Protein AF-A0A820S1G3-F1 (afdb_monomer_lite)

pLDDT: mean 71.84, std 20.56, range [31.78, 95.56]

Structure (mmCIF, N/CA/C/O backbone):
data_AF-A0A820S1G3-F1
#
_entry.id   AF-A0A820S1G3-F1
#
loop_
_atom_site.group_PDB
_atom_site.id
_atom_site.type_symbol
_atom_site.label_atom_id
_atom_site.label_alt_id
_atom_site.label_comp_id
_atom_site.label_asym_id
_atom_site.label_entity_id
_atom_site.label_seq_id
_atom_site.pdbx_PDB_ins_code
_atom_site.Cartn_x
_atom_site.Cartn_y
_atom_site.Cartn_z
_atom_site.occupancy
_atom_site.B_iso_or_equiv
_atom_site.auth_seq_id
_atom_site.auth_comp_id
_atom_site.auth_asym_id
_atom_site.auth_atom_id
_atom_site.pdbx_PDB_model_num
ATOM 1 N N . THR A 1 1 ? -29.223 -20.884 14.290 1.00 47.72 1 THR A N 1
ATOM 2 C CA . THR A 1 1 ? -29.306 -21.115 12.834 1.00 47.72 1 THR A CA 1
ATOM 3 C C . THR A 1 1 ? -28.938 -19.831 12.129 1.00 47.72 1 THR A C 1
ATOM 5 O O . THR A 1 1 ? -29.586 -18.836 12.394 1.00 47.72 1 THR A O 1
ATOM 8 N N . CYS A 1 2 ? -27.839 -19.847 11.366 1.00 31.78 2 CYS A N 1
ATOM 9 C CA . CYS A 1 2 ? -27.498 -18.966 10.232 1.00 31.78 2 CYS A CA 1
ATOM 10 C C . CYS A 1 2 ? -26.018 -19.211 9.905 1.00 31.78 2 CYS A C 1
ATOM 12 O O . CYS A 1 2 ? -25.131 -18.456 10.289 1.00 31.78 2 CYS A O 1
ATOM 14 N N . TYR A 1 3 ? -25.769 -20.355 9.272 1.00 45.00 3 TYR A N 1
ATOM 15 C CA . TYR A 1 3 ? -24.493 -20.702 8.665 1.00 45.00 3 TYR A CA 1
ATOM 16 C C . TYR A 1 3 ? -24.568 -20.177 7.228 1.00 45.00 3 TYR A C 1
ATOM 18 O O . TYR A 1 3 ? -25.356 -20.696 6.441 1.00 45.00 3 TYR A O 1
ATOM 26 N N . LEU A 1 4 ? -23.827 -19.119 6.899 1.00 51.34 4 LEU A N 1
ATOM 27 C CA . LEU A 1 4 ? -23.566 -18.758 5.506 1.00 51.34 4 LEU A CA 1
ATOM 28 C C . LEU A 1 4 ? -22.099 -19.074 5.228 1.00 51.34 4 LEU A C 1
ATOM 30 O O . LEU A 1 4 ? -21.194 -18.363 5.662 1.00 51.34 4 LEU A O 1
ATOM 34 N N . GLN A 1 5 ? -21.893 -20.192 4.535 1.00 49.75 5 GLN A N 1
ATOM 35 C CA . GLN A 1 5 ? -20.630 -20.560 3.913 1.00 49.75 5 GLN A CA 1
ATOM 36 C C . GLN A 1 5 ? -20.199 -19.433 2.974 1.00 49.75 5 GLN A C 1
ATOM 38 O O . GLN A 1 5 ? -20.839 -19.189 1.955 1.00 49.75 5 GLN A O 1
ATOM 43 N N . HIS A 1 6 ? -19.091 -18.776 3.291 1.00 42.19 6 HIS A N 1
ATOM 44 C CA . HIS A 1 6 ? -18.273 -18.155 2.262 1.00 42.19 6 HIS A CA 1
ATOM 45 C C . HIS A 1 6 ? -17.196 -19.174 1.912 1.00 42.19 6 HIS A C 1
ATOM 47 O O . HIS A 1 6 ? -16.395 -19.552 2.768 1.00 42.19 6 HIS A O 1
ATOM 53 N N . SER A 1 7 ? -17.242 -19.667 0.674 1.00 40.94 7 SER A N 1
ATOM 54 C CA . SER A 1 7 ? -16.258 -20.592 0.125 1.00 40.94 7 SER A CA 1
ATOM 55 C C . SER A 1 7 ? -14.884 -19.929 0.162 1.00 40.94 7 SER A C 1
ATOM 57 O O . SER A 1 7 ? -14.574 -19.052 -0.648 1.00 40.94 7 SER A O 1
ATOM 59 N N . VAL A 1 8 ? -14.061 -20.333 1.122 1.00 43.19 8 VAL A N 1
ATOM 60 C CA . VAL A 1 8 ? -12.616 -20.199 0.998 1.00 43.19 8 VAL A CA 1
ATOM 61 C C . VAL A 1 8 ? -12.211 -21.091 -0.166 1.00 43.19 8 VAL A C 1
ATOM 63 O O . VAL A 1 8 ? -12.489 -22.285 -0.152 1.00 43.19 8 VAL A O 1
ATOM 66 N N . ALA A 1 9 ? -11.638 -20.502 -1.213 1.00 42.88 9 ALA A N 1
ATOM 67 C CA . ALA A 1 9 ? -10.974 -21.289 -2.235 1.00 42.88 9 ALA A CA 1
ATOM 68 C C . ALA A 1 9 ? -9.869 -22.090 -1.533 1.00 42.88 9 ALA A C 1
ATOM 70 O O . ALA A 1 9 ? -8.957 -21.507 -0.941 1.00 42.88 9 ALA A O 1
ATOM 71 N N . GLU A 1 10 ? -10.021 -23.411 -1.530 1.00 38.53 10 GLU A N 1
ATOM 72 C CA . GLU A 1 10 ? -9.008 -24.349 -1.070 1.00 38.53 10 GLU A CA 1
ATOM 73 C C . GLU A 1 10 ? -7.753 -24.147 -1.923 1.00 38.53 10 GLU A C 1
ATOM 75 O O . GLU A 1 10 ? -7.786 -24.169 -3.154 1.00 38.53 10 GLU A O 1
ATOM 80 N N . PHE A 1 11 ? -6.646 -23.856 -1.244 1.00 37.34 11 PHE A N 1
ATOM 81 C CA . PHE A 1 11 ? -5.327 -23.774 -1.846 1.00 37.34 11 PHE A CA 1
ATOM 82 C C . PHE A 1 11 ? -4.816 -25.204 -2.002 1.00 37.34 11 PHE A C 1
ATOM 84 O O . PHE A 1 11 ? -4.129 -25.712 -1.118 1.00 37.34 11 PHE A O 1
ATOM 91 N N . ASP A 1 12 ? -5.192 -25.869 -3.092 1.00 36.19 12 ASP A N 1
ATOM 92 C CA . ASP A 1 12 ? -4.607 -27.165 -3.404 1.00 36.19 12 ASP A CA 1
ATOM 93 C C . ASP A 1 12 ? -3.243 -26.997 -4.070 1.00 36.19 12 ASP A C 1
ATOM 95 O O . ASP A 1 12 ? -3.049 -26.281 -5.057 1.00 36.19 12 ASP A O 1
ATOM 99 N N . ALA A 1 13 ? -2.278 -27.689 -3.474 1.00 45.50 13 ALA A N 1
ATOM 100 C CA . ALA A 1 13 ? -0.923 -27.844 -3.951 1.00 45.50 13 ALA A CA 1
ATOM 101 C C . ALA A 1 13 ? -0.925 -28.651 -5.260 1.00 45.50 13 ALA A C 1
ATOM 103 O O . ALA A 1 13 ? -0.880 -29.878 -5.256 1.00 45.50 13 ALA A O 1
ATOM 104 N N . GLY A 1 14 ? -0.978 -27.963 -6.397 1.00 37.12 14 GLY A N 1
ATOM 105 C CA . GLY A 1 14 ? -0.900 -28.606 -7.705 1.00 37.12 14 GLY A CA 1
ATOM 106 C C . GLY A 1 14 ? -0.755 -27.584 -8.819 1.00 37.12 14 GLY A C 1
ATOM 107 O O . GLY A 1 14 ? -1.714 -26.918 -9.194 1.00 37.12 14 GLY A O 1
ATOM 108 N N . GLY A 1 15 ? 0.463 -27.440 -9.341 1.00 40.00 15 GLY A N 1
ATOM 109 C CA . GLY A 1 15 ? 0.771 -26.522 -10.430 1.00 40.00 15 GLY A CA 1
ATOM 110 C C . GLY A 1 15 ? -0.015 -26.811 -11.714 1.00 40.00 15 GLY A C 1
ATOM 111 O O . GLY A 1 15 ? -0.226 -27.961 -12.095 1.00 40.00 15 GLY A O 1
ATOM 112 N N . GLY A 1 16 ? -0.388 -25.736 -12.410 1.00 32.69 16 GLY A N 1
ATOM 113 C CA . GLY A 1 16 ? -0.876 -25.781 -13.786 1.00 32.69 16 GLY A CA 1
ATOM 114 C C . GLY A 1 16 ? -1.868 -24.666 -14.097 1.00 32.69 16 GLY A C 1
ATOM 115 O O . GLY A 1 16 ? -3.069 -24.834 -13.912 1.00 32.69 16 GLY A O 1
ATOM 116 N N . TYR A 1 17 ? -1.391 -23.538 -14.631 1.00 42.34 17 TYR A N 1
ATOM 117 C CA . TYR A 1 17 ? -2.274 -22.570 -15.281 1.00 42.34 17 TYR A CA 1
ATOM 118 C C . TYR A 1 17 ? -2.744 -23.180 -16.609 1.00 42.34 17 TYR A C 1
ATOM 120 O O . TYR A 1 17 ? -1.999 -23.258 -17.584 1.00 42.34 17 TYR A O 1
ATOM 128 N N . LYS A 1 18 ? -3.979 -23.688 -16.645 1.00 47.72 18 LYS A N 1
ATOM 129 C CA . LYS A 1 18 ? -4.575 -24.157 -17.897 1.00 47.72 18 LYS A CA 1
ATOM 130 C C . LYS A 1 18 ? -5.035 -22.959 -18.721 1.00 47.72 18 LYS A C 1
ATOM 132 O O . LYS A 1 18 ? -5.769 -22.096 -18.250 1.00 47.72 18 LYS A O 1
ATOM 137 N N . SER A 1 19 ? -4.552 -22.921 -19.955 1.00 50.16 19 SER A N 1
ATOM 138 C CA . SER A 1 19 ? -4.955 -21.998 -21.003 1.00 50.16 19 SER A CA 1
ATOM 139 C C . SER A 1 19 ? -6.438 -22.157 -21.360 1.00 50.16 19 SER A C 1
ATOM 141 O O . SER A 1 19 ? -6.970 -23.262 -21.375 1.00 50.16 19 SER A O 1
ATOM 143 N N . GLY A 1 20 ? -7.069 -21.040 -21.731 1.00 46.72 20 GLY A N 1
ATOM 144 C CA . GLY A 1 20 ? -8.207 -21.025 -22.652 1.00 46.72 20 GLY A CA 1
ATOM 145 C C . GLY A 1 20 ? -9.581 -21.382 -22.082 1.00 46.72 20 GLY A C 1
ATOM 146 O O . GLY A 1 20 ? -10.029 -22.513 -22.202 1.00 46.72 20 GLY A O 1
ATOM 147 N N . ALA A 1 21 ? -10.312 -20.366 -21.621 1.00 44.66 21 ALA A N 1
ATOM 148 C CA . ALA A 1 21 ? -11.756 -20.241 -21.831 1.00 44.66 21 ALA A CA 1
ATOM 149 C C . ALA A 1 21 ? -12.160 -18.777 -21.585 1.00 44.66 21 ALA A C 1
ATOM 151 O O . ALA A 1 21 ? -11.830 -18.212 -20.547 1.00 44.66 21 ALA A O 1
ATOM 152 N N . CYS A 1 22 ? -12.799 -18.169 -22.590 1.00 42.44 22 CYS A N 1
ATOM 153 C CA . CYS A 1 22 ? -13.589 -16.932 -22.555 1.00 42.44 22 CYS A CA 1
ATOM 154 C C . CYS A 1 22 ? -13.591 -16.161 -21.219 1.00 42.44 22 CYS A C 1
ATOM 156 O O . CYS A 1 22 ? -14.453 -16.363 -20.365 1.00 42.44 22 CYS A O 1
ATOM 158 N N . PHE A 1 23 ? -12.667 -15.201 -21.081 1.00 49.06 23 PHE A N 1
ATOM 159 C CA . PHE A 1 23 ? -12.788 -14.159 -20.066 1.00 49.06 23 PHE A CA 1
ATOM 160 C C . PHE A 1 23 ? -14.131 -13.455 -20.284 1.00 49.06 23 PHE A C 1
ATOM 162 O O . PHE A 1 23 ? -14.320 -12.751 -21.278 1.00 49.06 23 PHE A O 1
ATOM 169 N N . ALA A 1 24 ? -15.078 -13.684 -19.371 1.00 55.03 24 ALA A N 1
ATOM 170 C CA . ALA A 1 24 ? -16.300 -12.898 -19.273 1.00 55.03 24 ALA A CA 1
ATOM 171 C C . ALA A 1 24 ? -15.934 -11.405 -19.344 1.00 55.03 24 ALA A C 1
ATOM 173 O O . ALA A 1 24 ? -14.861 -11.039 -18.850 1.00 55.03 24 ALA A O 1
ATOM 174 N N . PRO A 1 25 ? -16.776 -10.537 -19.944 1.00 52.12 25 PRO A N 1
ATOM 175 C CA . PRO A 1 25 ? -16.475 -9.117 -20.026 1.00 52.12 25 PRO A CA 1
ATOM 176 C C . PRO A 1 25 ? -16.209 -8.625 -18.610 1.00 52.12 25 PRO A C 1
ATOM 178 O O . PRO A 1 25 ? -17.116 -8.583 -17.775 1.00 52.12 25 PRO A O 1
ATOM 181 N N . GLN A 1 26 ? -14.943 -8.310 -18.331 1.00 60.12 26 GLN A N 1
ATOM 182 C CA . GLN A 1 26 ? -14.560 -7.686 -17.083 1.00 60.12 26 GLN A CA 1
ATOM 183 C C . GLN A 1 26 ? -15.387 -6.411 -17.030 1.00 60.12 26 GLN A C 1
ATOM 185 O O . GLN A 1 26 ? -15.185 -5.498 -17.836 1.00 60.12 26 GLN A O 1
ATOM 190 N N . LYS A 1 27 ? -16.402 -6.389 -16.157 1.00 50.38 27 LYS A N 1
ATOM 191 C CA . LYS A 1 27 ? -17.201 -5.192 -15.930 1.00 50.38 27 LYS A CA 1
ATOM 192 C C . LYS A 1 27 ? -16.185 -4.124 -15.562 1.00 50.38 27 LYS A C 1
ATOM 194 O O . LYS A 1 27 ? -15.598 -4.189 -14.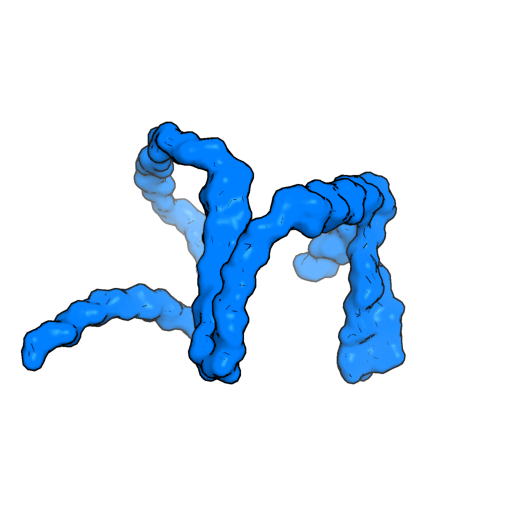486 1.00 50.38 27 LYS A O 1
ATOM 199 N N . ARG A 1 2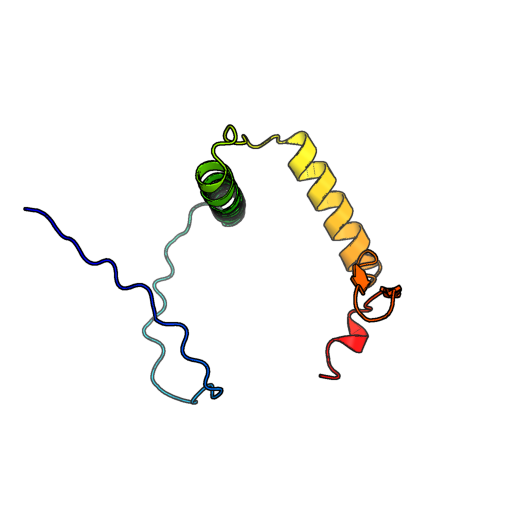8 ? -15.952 -3.167 -16.466 1.00 54.62 28 ARG A N 1
ATOM 200 C CA . ARG A 1 28 ? -15.260 -1.923 -16.144 1.00 54.62 28 ARG A CA 1
ATOM 201 C C . ARG A 1 28 ? -16.168 -1.200 -15.166 1.00 54.62 28 ARG A C 1
ATOM 203 O O . ARG A 1 28 ? -16.997 -0.378 -15.549 1.00 54.62 28 ARG A O 1
ATOM 210 N N . VAL A 1 29 ? -16.078 -1.585 -13.899 1.00 56.09 29 VAL A N 1
ATOM 211 C CA . VAL A 1 29 ? -16.631 -0.791 -12.822 1.00 56.09 29 VAL A CA 1
ATOM 212 C C . VAL A 1 29 ? -15.913 0.545 -12.962 1.00 56.09 29 VAL A C 1
ATOM 214 O O . VAL A 1 29 ? -14.684 0.585 -13.041 1.00 56.09 29 VAL A O 1
ATOM 217 N N . ARG A 1 30 ? -16.681 1.628 -13.113 1.00 60.16 30 ARG A N 1
ATOM 218 C CA . ARG A 1 30 ? -16.148 2.987 -13.021 1.00 60.16 30 ARG A CA 1
ATOM 219 C C . ARG A 1 30 ? -15.709 3.158 -11.572 1.00 60.16 30 ARG A C 1
ATOM 221 O O . ARG A 1 30 ? -16.495 3.561 -10.722 1.00 60.16 30 ARG A O 1
ATOM 228 N N . LEU A 1 31 ? -14.515 2.649 -11.296 1.00 55.81 31 LEU A N 1
ATOM 229 C CA . LEU A 1 31 ? -13.971 2.487 -9.967 1.00 55.81 31 LEU A CA 1
ATOM 230 C C . LEU A 1 31 ? -13.746 3.888 -9.405 1.00 55.81 31 LEU A C 1
ATOM 232 O O . LEU A 1 31 ? -13.285 4.784 -10.115 1.00 55.81 31 LEU A O 1
ATOM 236 N N . ALA A 1 32 ? -14.065 4.066 -8.127 1.00 64.81 32 ALA A N 1
ATOM 237 C CA . ALA A 1 32 ? -13.456 5.133 -7.354 1.00 64.81 32 ALA A CA 1
ATOM 238 C C . ALA A 1 32 ? -11.941 5.152 -7.625 1.00 64.81 32 ALA A C 1
ATOM 240 O O . ALA A 1 32 ? -11.367 4.111 -7.942 1.00 64.81 32 ALA A O 1
ATOM 241 N N . ASP A 1 33 ? -11.335 6.335 -7.522 1.00 82.12 33 ASP A N 1
ATOM 242 C CA . ASP A 1 33 ? -9.900 6.572 -7.701 1.00 82.12 33 ASP A CA 1
ATOM 243 C C . ASP A 1 33 ? -9.071 5.335 -7.282 1.00 82.12 33 ASP A C 1
ATOM 245 O O . ASP A 1 33 ? -9.124 4.953 -6.107 1.00 82.12 33 ASP A O 1
ATOM 249 N N . PRO A 1 34 ? -8.397 4.642 -8.223 1.00 85.19 34 PRO A N 1
ATOM 250 C CA . PRO A 1 34 ? -7.790 3.331 -7.976 1.00 85.19 34 PRO A CA 1
ATOM 251 C C . PRO A 1 34 ? -6.798 3.354 -6.806 1.00 85.19 34 PRO A C 1
ATOM 253 O O . PRO A 1 34 ? -6.660 2.363 -6.090 1.00 85.19 34 PRO A O 1
ATOM 256 N N . LEU A 1 35 ? -6.184 4.510 -6.541 1.00 84.00 35 LEU A N 1
ATOM 257 C CA . LEU A 1 35 ? -5.311 4.729 -5.389 1.00 84.00 35 LEU A CA 1
ATOM 258 C C . LEU A 1 35 ? -6.064 4.665 -4.051 1.00 84.00 35 LEU A C 1
ATOM 260 O O . LEU A 1 35 ? -5.548 4.146 -3.059 1.00 84.00 35 LEU A O 1
ATOM 264 N N . LYS A 1 36 ? -7.309 5.143 -4.000 1.00 87.06 36 LYS A N 1
ATOM 265 C CA . LYS A 1 36 ? -8.144 5.074 -2.787 1.00 87.06 36 LYS A CA 1
ATOM 266 C C . LYS A 1 36 ? -8.562 3.646 -2.464 1.00 87.06 36 LYS A C 1
ATOM 268 O O . LYS A 1 36 ? -8.715 3.299 -1.299 1.00 87.06 36 LYS A O 1
ATOM 273 N N . ILE A 1 37 ? -8.733 2.820 -3.490 1.00 89.62 37 ILE A N 1
ATOM 274 C CA . ILE A 1 37 ? -9.048 1.401 -3.309 1.00 89.62 37 ILE A CA 1
ATOM 275 C C . ILE A 1 37 ? -7.808 0.668 -2.817 1.00 89.62 37 ILE A C 1
ATOM 277 O O . ILE A 1 37 ? -7.871 0.000 -1.792 1.00 89.62 37 ILE A O 1
ATOM 281 N N . PHE A 1 38 ? -6.662 0.899 -3.460 1.00 89.69 38 PHE A N 1
ATOM 282 C CA . PHE A 1 38 ? -5.391 0.317 -3.040 1.00 89.69 38 PHE A CA 1
ATOM 283 C C . PHE A 1 38 ? -5.039 0.629 -1.577 1.00 89.69 38 PHE A C 1
ATOM 285 O O . PHE A 1 38 ? -4.682 -0.270 -0.813 1.00 89.69 38 PHE A O 1
ATOM 292 N N . THR A 1 39 ? -5.160 1.894 -1.165 1.00 91.19 39 THR A N 1
ATOM 293 C CA . THR A 1 39 ? -4.846 2.313 0.212 1.00 91.19 39 THR A CA 1
ATOM 294 C C . THR A 1 39 ? -5.782 1.677 1.237 1.00 91.19 39 THR A C 1
ATOM 296 O O . THR A 1 39 ? -5.323 1.240 2.294 1.00 91.19 39 THR A O 1
ATOM 299 N N . LYS A 1 40 ? -7.076 1.571 0.917 1.00 91.94 40 LYS A N 1
ATOM 300 C CA . LYS A 1 40 ? -8.064 0.921 1.781 1.00 91.94 40 LYS A CA 1
ATOM 301 C C . LYS A 1 40 ? -7.816 -0.582 1.906 1.00 91.94 40 LYS A C 1
ATOM 303 O O . LYS A 1 40 ? -7.710 -1.078 3.024 1.00 91.94 40 LYS A O 1
ATOM 308 N N . ASP A 1 41 ? -7.668 -1.284 0.786 1.00 93.69 41 ASP A N 1
ATOM 309 C CA . ASP A 1 41 ? -7.461 -2.736 0.774 1.00 93.69 41 ASP A CA 1
ATOM 310 C C . ASP A 1 41 ? -6.177 -3.114 1.528 1.00 93.69 41 ASP A C 1
ATOM 312 O O . ASP A 1 41 ? -6.150 -4.080 2.296 1.00 93.69 41 ASP A O 1
ATOM 316 N N . SER A 1 42 ? -5.128 -2.297 1.376 1.00 92.94 42 SER A N 1
ATOM 317 C CA . SER A 1 42 ? -3.875 -2.456 2.112 1.00 92.94 42 SER A CA 1
ATOM 318 C C . SER A 1 42 ? -4.081 -2.306 3.620 1.00 92.94 42 SER A C 1
ATOM 320 O O . SER A 1 42 ? -3.616 -3.152 4.385 1.00 92.94 42 SER A O 1
ATOM 322 N N . LEU A 1 43 ? -4.791 -1.268 4.073 1.00 93.88 43 LEU A N 1
ATOM 323 C CA . LEU A 1 43 ? -5.061 -1.052 5.497 1.00 93.88 43 LEU A CA 1
ATOM 324 C C . LEU A 1 43 ? -5.901 -2.189 6.095 1.00 93.88 43 LEU A C 1
ATOM 326 O O . LEU A 1 43 ? -5.565 -2.720 7.158 1.00 93.88 43 LEU A O 1
ATOM 330 N N . ASP A 1 44 ? -6.960 -2.588 5.393 1.00 94.00 44 ASP A N 1
ATOM 331 C CA . ASP A 1 44 ? -7.883 -3.628 5.839 1.00 94.00 44 ASP A CA 1
ATOM 332 C C . ASP A 1 44 ? -7.153 -4.969 6.003 1.00 94.00 44 ASP A C 1
ATOM 334 O O . ASP A 1 44 ? -7.321 -5.646 7.021 1.00 94.00 44 ASP A O 1
ATOM 338 N N . ALA A 1 45 ? -6.274 -5.333 5.064 1.00 95.56 45 ALA A N 1
ATOM 339 C CA . ALA A 1 45 ? -5.467 -6.549 5.158 1.00 95.56 45 ALA A CA 1
ATOM 340 C C . ALA A 1 45 ? -4.547 -6.556 6.397 1.00 95.56 45 ALA A C 1
ATOM 342 O O . ALA A 1 45 ? -4.443 -7.574 7.094 1.00 95.56 45 ALA A O 1
ATOM 343 N N . HIS A 1 46 ? -3.915 -5.422 6.717 1.00 94.94 46 HIS A N 1
ATOM 344 C CA . HIS A 1 46 ? -3.070 -5.295 7.909 1.00 9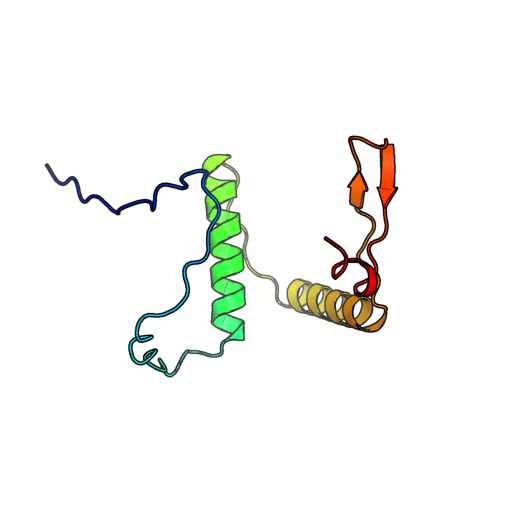4.94 46 HIS A CA 1
ATOM 345 C C . HIS A 1 46 ? -3.896 -5.384 9.193 1.00 94.94 46 HIS A C 1
ATOM 347 O O . HIS A 1 46 ? -3.553 -6.150 10.101 1.00 94.94 46 HIS A O 1
ATOM 353 N N . ASN A 1 47 ? -5.009 -4.653 9.267 1.00 95.50 47 ASN A N 1
ATOM 354 C CA . ASN A 1 47 ? -5.873 -4.640 10.444 1.00 95.50 47 ASN A CA 1
ATOM 355 C C . ASN A 1 47 ? -6.518 -6.008 10.694 1.00 95.50 47 ASN A C 1
ATOM 357 O O . ASN A 1 47 ? -6.573 -6.451 11.841 1.00 95.50 47 ASN A O 1
ATOM 361 N N . GLN A 1 48 ? -6.878 -6.754 9.646 1.00 95.00 48 GLN A N 1
ATOM 362 C CA . GLN A 1 48 ? -7.323 -8.144 9.785 1.00 95.00 48 GLN A CA 1
ATOM 363 C C . GLN A 1 48 ? -6.276 -9.027 10.475 1.00 95.00 48 GLN A C 1
ATOM 365 O O . GLN A 1 48 ? -6.630 -9.854 11.317 1.00 95.00 48 GLN A O 1
ATOM 370 N N . LYS A 1 49 ? -4.986 -8.868 10.150 1.00 94.44 49 LYS A N 1
ATOM 371 C CA . LYS A 1 49 ? -3.903 -9.611 10.816 1.00 94.44 49 LYS A CA 1
ATOM 372 C C . LYS A 1 49 ? -3.703 -9.130 12.252 1.00 94.44 49 LYS A C 1
ATOM 374 O O . LYS A 1 49 ? -3.645 -9.960 13.154 1.00 94.44 49 LYS A O 1
ATOM 379 N N . ARG A 1 50 ? -3.682 -7.819 12.496 1.00 94.88 50 ARG A N 1
ATOM 380 C CA . ARG A 1 50 ? -3.538 -7.248 13.850 1.00 94.88 50 ARG A CA 1
ATOM 381 C C . ARG A 1 50 ? -4.672 -7.664 14.783 1.00 94.88 50 ARG A C 1
ATOM 383 O O . ARG A 1 50 ? -4.407 -8.012 15.931 1.00 94.88 50 ARG A O 1
ATOM 390 N N . LYS A 1 51 ? -5.899 -7.757 14.263 1.00 94.50 51 LYS A N 1
ATOM 391 C CA . LYS A 1 51 ? -7.068 -8.271 14.987 1.00 94.50 51 LYS A CA 1
ATOM 392 C C . LYS A 1 51 ? -6.888 -9.723 15.428 1.00 94.50 51 LYS A C 1
ATOM 394 O O . LYS A 1 51 ? -7.261 -10.055 16.547 1.00 94.50 51 LYS A O 1
ATOM 399 N N . LYS A 1 52 ? -6.265 -10.576 14.601 1.00 94.19 52 LYS A N 1
ATOM 400 C CA . LYS A 1 52 ? -5.913 -11.956 15.000 1.00 94.19 52 LYS A CA 1
ATOM 401 C C . LYS A 1 52 ? -4.906 -11.994 16.149 1.00 94.19 52 LYS A C 1
ATOM 403 O O . LYS A 1 52 ? -4.930 -12.931 16.934 1.00 94.19 52 LYS A O 1
ATOM 408 N N . HIS A 1 53 ? -4.046 -10.983 16.247 1.00 95.44 53 HIS A N 1
ATOM 409 C CA . HIS A 1 53 ? -3.074 -10.832 17.328 1.00 95.44 53 HIS A CA 1
ATOM 410 C C . HIS A 1 53 ? -3.594 -9.982 18.503 1.00 95.44 53 HIS A C 1
ATOM 412 O O . HIS A 1 53 ? -2.821 -9.678 19.406 1.00 95.44 53 HIS A O 1
ATOM 418 N N . CYS A 1 54 ? -4.879 -9.597 18.506 1.00 92.06 54 CYS A N 1
ATOM 419 C CA . CYS A 1 54 ? -5.498 -8.744 19.530 1.00 92.06 54 CYS A CA 1
ATOM 420 C C . CYS A 1 54 ? -4.783 -7.393 19.741 1.00 92.06 54 CYS A C 1
ATOM 422 O O . CYS A 1 54 ? -4.807 -6.832 20.836 1.00 92.06 54 CYS A O 1
ATOM 424 N N . VAL A 1 55 ? -4.145 -6.865 18.694 1.00 95.44 55 VAL A N 1
ATOM 425 C CA . VAL A 1 55 ? -3.435 -5.578 18.714 1.00 95.44 55 VAL A CA 1
ATOM 426 C C . VAL A 1 55 ? -4.357 -4.474 18.171 1.00 95.44 55 VAL A C 1
ATOM 428 O O . VAL A 1 55 ? -5.130 -4.753 17.250 1.00 95.44 55 VAL A O 1
ATOM 431 N N . PRO A 1 56 ? -4.273 -3.223 18.675 1.00 94.00 56 PRO A N 1
ATOM 432 C CA . PRO A 1 56 ? -5.059 -2.101 18.162 1.00 94.00 56 PRO A CA 1
ATOM 433 C C . PRO A 1 56 ? -4.919 -1.896 16.652 1.00 94.00 56 PRO A C 1
ATOM 435 O O . PRO A 1 56 ? -3.841 -2.105 16.081 1.00 94.00 56 PRO A O 1
ATOM 438 N N . GLU A 1 57 ? -6.005 -1.458 16.020 1.00 92.50 57 GLU A N 1
ATOM 439 C CA . GLU A 1 57 ? -6.064 -1.157 14.589 1.00 92.50 57 GLU A CA 1
ATOM 440 C C . GLU A 1 57 ? -5.206 0.063 14.232 1.00 92.50 57 GLU A C 1
ATOM 442 O O . GLU A 1 57 ? -4.970 0.953 15.050 1.00 92.50 57 GLU A O 1
ATOM 447 N N . LEU A 1 58 ? -4.712 0.076 12.999 1.00 94.81 58 LEU A N 1
ATOM 448 C CA . LEU A 1 58 ? -3.961 1.184 12.426 1.00 94.81 58 LEU A CA 1
ATOM 449 C C . LEU A 1 58 ? -4.887 2.117 11.651 1.00 94.81 58 LEU A C 1
ATOM 451 O O . LEU A 1 58 ? -5.918 1.700 11.116 1.00 94.81 58 LEU A O 1
ATOM 455 N N . THR A 1 59 ? -4.452 3.367 11.535 1.00 94.12 59 THR A N 1
ATOM 456 C CA . THR A 1 59 ? -5.050 4.398 10.689 1.00 94.12 59 THR A CA 1
ATOM 457 C C . THR A 1 59 ? -4.049 4.843 9.626 1.00 94.12 59 THR A C 1
ATOM 459 O O . THR A 1 59 ? -2.839 4.675 9.781 1.00 94.12 59 THR A O 1
ATOM 462 N N . LEU A 1 60 ? -4.552 5.390 8.520 1.00 91.94 60 LEU A N 1
ATOM 463 C CA . LEU A 1 60 ? -3.698 5.949 7.474 1.00 91.94 60 LEU A CA 1
ATOM 464 C C . LEU A 1 60 ? -3.211 7.339 7.872 1.00 91.94 60 LEU A C 1
ATOM 466 O O . LEU A 1 60 ? -4.001 8.173 8.313 1.00 91.94 60 LEU A O 1
ATOM 470 N N . ASP A 1 61 ? -1.931 7.592 7.622 1.00 94.56 61 ASP A N 1
ATOM 471 C CA . ASP A 1 61 ? -1.321 8.909 7.736 1.00 94.56 61 ASP A CA 1
ATOM 472 C C . ASP A 1 61 ? -0.835 9.381 6.359 1.00 94.56 61 ASP A C 1
ATOM 474 O O . ASP A 1 61 ? -0.108 8.679 5.651 1.00 94.56 61 ASP A O 1
ATOM 478 N N . ALA A 1 62 ? -1.257 10.581 5.958 1.00 91.50 62 ALA A N 1
ATOM 479 C CA . ALA A 1 62 ? -0.962 11.108 4.628 1.00 91.50 62 ALA A CA 1
ATOM 480 C C . ALA A 1 62 ? 0.530 11.419 4.429 1.00 91.50 62 ALA A C 1
ATOM 482 O O . ALA A 1 62 ? 1.035 11.292 3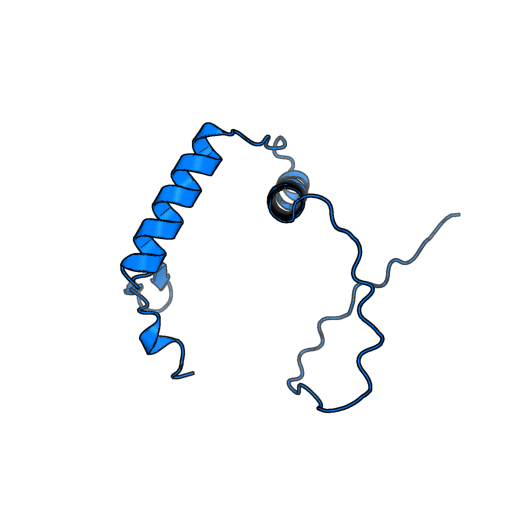.312 1.00 91.50 62 ALA A O 1
ATOM 483 N N . SER A 1 63 ? 1.241 11.804 5.493 1.00 94.25 63 SER A N 1
ATOM 484 C CA . SER A 1 63 ? 2.671 12.105 5.416 1.00 94.25 63 SER A CA 1
ATOM 485 C C . SER A 1 63 ? 3.496 10.829 5.242 1.00 94.25 63 SER A C 1
ATOM 487 O O . SER A 1 63 ? 4.365 10.778 4.370 1.00 94.25 63 SER A O 1
ATOM 489 N N . LEU A 1 64 ? 3.147 9.761 5.967 1.00 92.50 64 LEU A N 1
ATOM 490 C CA . LEU A 1 64 ? 3.777 8.448 5.827 1.00 92.50 64 LEU A CA 1
ATOM 491 C C . LEU A 1 64 ? 3.536 7.836 4.448 1.00 92.50 64 LEU A C 1
ATOM 493 O O . LEU A 1 64 ? 4.463 7.271 3.866 1.00 92.50 64 LEU A O 1
ATOM 497 N N . ASN A 1 65 ? 2.330 7.986 3.896 1.00 92.31 65 ASN A N 1
ATOM 498 C CA . ASN A 1 65 ? 2.034 7.515 2.542 1.00 92.31 65 ASN A CA 1
ATOM 499 C C . ASN A 1 65 ? 2.923 8.208 1.504 1.00 92.31 65 ASN A C 1
ATOM 501 O O . ASN A 1 65 ? 3.459 7.543 0.620 1.00 92.31 65 ASN A O 1
ATOM 505 N N . LYS A 1 66 ? 3.124 9.525 1.638 1.00 93.12 66 LYS A N 1
ATOM 506 C CA . LYS A 1 66 ? 4.001 10.282 0.739 1.00 93.12 66 LYS A CA 1
ATOM 507 C C . LYS A 1 66 ? 5.452 9.806 0.834 1.00 93.12 66 LYS A C 1
ATOM 509 O O . LYS A 1 66 ? 6.042 9.486 -0.187 1.00 93.12 66 LYS A O 1
ATOM 514 N N . ILE A 1 67 ? 5.992 9.687 2.048 1.00 95.00 67 ILE A N 1
ATOM 515 C CA . ILE A 1 67 ? 7.372 9.218 2.266 1.00 95.00 67 ILE A CA 1
ATOM 516 C C . ILE A 1 67 ? 7.561 7.806 1.700 1.00 95.00 67 ILE A C 1
ATOM 518 O O . ILE A 1 67 ? 8.569 7.517 1.061 1.00 95.00 67 ILE A O 1
ATOM 522 N N . SER A 1 68 ? 6.579 6.928 1.911 1.00 91.06 68 SER A N 1
ATOM 523 C CA . SER A 1 68 ? 6.625 5.555 1.406 1.00 91.06 68 SER A CA 1
ATOM 524 C C . SER A 1 68 ? 6.626 5.513 -0.121 1.00 91.06 68 SER A C 1
ATOM 526 O O . SER A 1 68 ? 7.372 4.727 -0.701 1.00 91.06 68 SER A O 1
ATOM 528 N N . GLN A 1 69 ? 5.826 6.365 -0.770 1.00 91.38 69 GLN A N 1
ATOM 529 C CA . GLN A 1 69 ? 5.797 6.467 -2.228 1.00 91.38 69 GLN A CA 1
ATOM 530 C C . GLN A 1 69 ? 7.107 7.041 -2.778 1.00 91.38 69 GLN A C 1
ATOM 532 O O . GLN A 1 69 ? 7.668 6.462 -3.702 1.00 91.38 69 GLN A O 1
ATOM 537 N N . ASP A 1 70 ? 7.639 8.104 -2.168 1.00 93.44 70 ASP A N 1
ATOM 538 C CA . ASP A 1 70 ? 8.911 8.709 -2.581 1.00 93.44 70 ASP A CA 1
ATOM 539 C C . ASP A 1 70 ? 10.058 7.680 -2.514 1.00 93.44 70 ASP A C 1
ATOM 541 O O . ASP A 1 70 ? 10.895 7.603 -3.415 1.00 93.44 70 ASP A O 1
ATOM 545 N N . LEU A 1 71 ? 10.079 6.840 -1.472 1.00 89.50 71 LEU A N 1
ATOM 546 C CA . LEU A 1 71 ? 11.036 5.736 -1.354 1.00 89.50 71 LEU A CA 1
ATOM 547 C C . LEU A 1 71 ? 10.801 4.648 -2.406 1.00 89.50 71 LEU A C 1
ATOM 549 O O . LEU A 1 71 ? 11.762 4.152 -2.994 1.00 89.50 71 LEU A O 1
ATOM 553 N N . ALA A 1 72 ? 9.546 4.274 -2.658 1.00 87.94 72 ALA A N 1
ATOM 554 C CA . ALA A 1 72 ? 9.212 3.294 -3.686 1.00 87.94 72 ALA A CA 1
ATOM 555 C C . ALA A 1 72 ? 9.680 3.754 -5.075 1.00 87.94 72 ALA A C 1
ATOM 557 O O . ALA A 1 72 ? 10.252 2.956 -5.816 1.00 87.94 72 ALA A O 1
ATOM 558 N N . ASP A 1 73 ? 9.517 5.039 -5.394 1.00 89.81 73 ASP A N 1
ATOM 559 C CA . ASP A 1 73 ? 9.945 5.625 -6.664 1.00 89.81 73 ASP A CA 1
ATOM 560 C C . ASP A 1 73 ? 11.479 5.650 -6.787 1.00 89.81 73 ASP A C 1
ATOM 562 O O . ASP A 1 73 ? 12.024 5.303 -7.838 1.00 89.81 73 ASP A O 1
ATOM 566 N N . GLN A 1 74 ? 12.195 5.978 -5.703 1.00 89.31 74 GLN A N 1
ATOM 567 C CA . GLN A 1 74 ? 13.663 5.914 -5.662 1.00 89.31 74 GLN A CA 1
ATOM 568 C C . GLN A 1 74 ? 14.183 4.489 -5.886 1.00 89.31 74 GLN A C 1
ATOM 570 O O . GLN A 1 74 ? 15.115 4.286 -6.665 1.00 89.31 74 GLN A O 1
ATOM 575 N N . LEU A 1 75 ? 13.571 3.495 -5.238 1.00 84.19 75 LEU A N 1
ATOM 576 C CA . LEU A 1 75 ? 13.949 2.087 -5.383 1.00 84.19 75 LEU A CA 1
ATOM 577 C C . LEU A 1 75 ? 13.606 1.547 -6.776 1.00 84.19 75 LEU A C 1
ATOM 579 O O . LEU A 1 75 ? 14.407 0.830 -7.375 1.00 84.19 75 LEU A O 1
ATOM 583 N N . ALA A 1 76 ? 12.451 1.931 -7.324 1.00 85.19 76 ALA A N 1
ATOM 584 C CA . ALA A 1 76 ? 12.048 1.563 -8.678 1.00 85.19 76 ALA A CA 1
ATOM 585 C C . ALA A 1 76 ? 12.994 2.142 -9.740 1.00 85.19 76 ALA A C 1
ATOM 587 O O . ALA A 1 76 ? 13.243 1.483 -10.750 1.00 85.19 76 ALA A O 1
ATOM 588 N N . ALA A 1 77 ? 13.531 3.345 -9.510 1.00 85.12 77 ALA A N 1
ATOM 589 C CA . ALA A 1 77 ? 14.534 3.962 -10.372 1.00 85.12 77 ALA A CA 1
ATOM 590 C C . ALA A 1 77 ? 15.928 3.331 -10.212 1.00 85.12 77 ALA A C 1
ATOM 592 O O . ALA A 1 77 ? 16.651 3.197 -11.197 1.00 85.12 77 ALA A O 1
ATOM 593 N N . ALA A 1 78 ? 16.303 2.943 -8.989 1.00 81.81 78 ALA A N 1
ATOM 594 C CA . ALA A 1 78 ? 17.593 2.316 -8.702 1.00 81.81 78 ALA A CA 1
ATOM 595 C C . ALA A 1 78 ? 17.680 0.853 -9.172 1.00 81.81 78 ALA A C 1
ATOM 597 O O . ALA A 1 78 ? 18.782 0.332 -9.291 1.00 81.81 78 ALA A O 1
ATOM 598 N N . ASP A 1 79 ? 16.542 0.200 -9.429 1.00 78.00 79 ASP A N 1
ATOM 599 C CA . ASP A 1 79 ? 16.423 -1.225 -9.782 1.00 78.00 79 ASP A CA 1
ATOM 600 C C . ASP A 1 79 ? 16.927 -2.205 -8.706 1.00 78.00 79 ASP A C 1
ATOM 602 O O . ASP A 1 79 ? 17.070 -3.400 -8.958 1.00 78.00 79 ASP A O 1
ATOM 606 N N . VAL A 1 80 ? 17.159 -1.704 -7.491 1.00 71.88 80 VAL A N 1
ATOM 607 C CA . VAL A 1 80 ? 17.678 -2.460 -6.348 1.00 71.88 80 VAL A CA 1
ATOM 608 C C . VAL A 1 80 ? 16.563 -2.630 -5.325 1.00 71.88 80 VAL A C 1
ATOM 610 O O . VAL A 1 80 ? 16.025 -1.651 -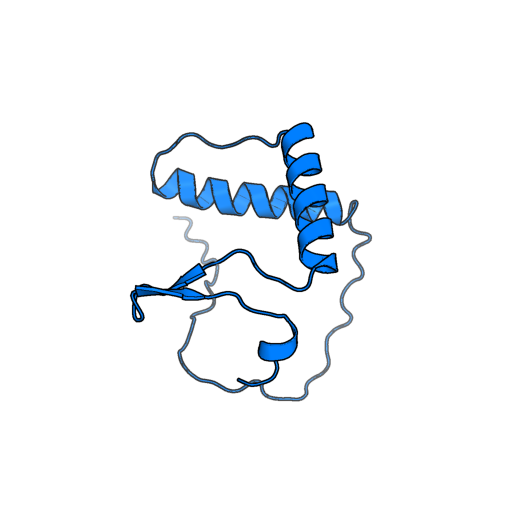4.804 1.00 71.88 80 VAL A O 1
ATOM 613 N N . THR A 1 81 ? 16.225 -3.872 -4.983 1.00 69.44 81 THR A N 1
ATOM 614 C CA . THR A 1 81 ? 15.355 -4.126 -3.829 1.00 69.44 81 THR A CA 1
ATOM 615 C C . THR A 1 81 ? 16.133 -3.931 -2.528 1.00 69.44 81 THR A C 1
ATOM 617 O O . THR A 1 81 ? 17.304 -4.327 -2.464 1.00 69.44 81 THR A O 1
ATOM 620 N N . PRO A 1 82 ? 15.501 -3.419 -1.455 1.00 66.50 82 PRO A N 1
ATOM 621 C CA . PRO A 1 82 ? 16.130 -3.388 -0.146 1.00 66.50 82 PRO A CA 1
ATOM 622 C C . PRO A 1 82 ? 16.575 -4.799 0.265 1.00 66.50 82 PRO A C 1
ATOM 624 O O . PRO A 1 82 ? 15.929 -5.786 -0.106 1.00 66.50 82 PRO A O 1
ATOM 627 N N . PRO A 1 83 ? 17.688 -4.901 1.001 1.00 72.00 83 PRO A N 1
ATOM 628 C CA . PRO A 1 83 ? 18.288 -6.180 1.313 1.00 72.00 83 PRO A CA 1
ATOM 629 C C . PRO A 1 83 ? 17.329 -7.065 2.107 1.00 72.00 83 PRO A C 1
ATOM 631 O O . PRO A 1 83 ? 16.868 -6.684 3.185 1.00 72.00 83 PRO A O 1
ATOM 634 N N . VAL A 1 84 ? 17.072 -8.270 1.604 1.00 73.12 84 VAL A N 1
ATOM 635 C CA . VAL A 1 84 ? 16.382 -9.304 2.378 1.00 73.12 84 VAL A CA 1
ATOM 636 C C . VAL A 1 84 ? 17.448 -10.149 3.056 1.00 73.12 84 VAL A C 1
ATOM 638 O O . VAL A 1 84 ? 18.406 -10.595 2.419 1.00 73.12 84 VAL A O 1
ATOM 641 N N . TYR A 1 85 ? 17.302 -10.356 4.363 1.00 69.31 85 TYR A N 1
ATOM 642 C CA . TYR A 1 85 ? 18.158 -11.290 5.077 1.00 69.31 85 TYR A CA 1
ATOM 643 C C . TYR A 1 85 ? 17.700 -12.715 4.760 1.00 69.31 85 TYR A C 1
ATOM 645 O O . TYR A 1 85 ? 16.613 -13.132 5.169 1.00 69.31 85 TYR A O 1
ATOM 653 N N . ASP A 1 86 ? 18.508 -13.452 4.002 1.00 74.50 86 ASP A N 1
ATOM 654 C CA . ASP A 1 86 ? 18.263 -14.865 3.737 1.00 74.50 86 ASP A CA 1
ATOM 655 C C . ASP A 1 86 ? 18.626 -15.659 4.998 1.00 74.50 86 ASP A C 1
ATOM 657 O O . ASP A 1 86 ? 19.800 -15.819 5.332 1.00 74.50 86 ASP A O 1
ATOM 661 N N . LEU A 1 87 ? 17.612 -16.154 5.708 1.00 75.94 87 LEU A N 1
ATOM 662 C CA . LEU A 1 87 ? 17.792 -16.938 6.934 1.00 75.94 87 LEU A CA 1
ATOM 663 C C . LEU A 1 87 ? 18.492 -18.282 6.682 1.00 75.94 87 LEU A C 1
ATOM 665 O O . LEU A 1 87 ? 19.061 -18.850 7.611 1.00 75.94 87 LEU A O 1
ATOM 669 N N . ILE A 1 88 ? 18.459 -18.793 5.448 1.00 80.12 88 ILE A N 1
ATOM 670 C CA . ILE A 1 88 ? 19.094 -20.060 5.071 1.00 80.12 88 ILE A CA 1
ATOM 671 C C . ILE A 1 88 ? 20.581 -19.830 4.800 1.00 80.12 88 ILE A C 1
ATOM 673 O O . ILE A 1 88 ? 21.419 -20.631 5.210 1.00 80.12 88 ILE A O 1
ATOM 677 N N . LYS A 1 89 ? 20.916 -18.727 4.122 1.00 78.50 89 LYS A N 1
ATOM 678 C CA . LYS A 1 89 ? 22.300 -18.394 3.743 1.00 78.50 89 LYS A CA 1
ATOM 679 C C . LYS A 1 89 ? 23.006 -17.461 4.728 1.00 78.50 89 LYS A C 1
ATOM 681 O O . LYS A 1 89 ? 24.193 -17.206 4.553 1.00 78.50 89 LYS A O 1
ATOM 686 N N . MET A 1 90 ? 22.299 -16.965 5.748 1.00 79.94 90 MET A N 1
ATOM 687 C CA . MET A 1 90 ? 22.791 -15.993 6.738 1.00 79.94 90 MET A CA 1
ATOM 688 C C . MET A 1 90 ? 23.477 -14.782 6.086 1.00 79.94 90 MET A C 1
ATOM 690 O O . MET A 1 90 ? 24.446 -14.230 6.610 1.00 79.94 90 MET A O 1
ATOM 694 N N . GLN A 1 91 ? 22.982 -14.372 4.918 1.00 76.12 91 GLN A N 1
ATOM 695 C CA . GLN A 1 91 ? 23.569 -13.310 4.113 1.00 76.12 91 GLN A CA 1
ATOM 696 C C . GLN A 1 91 ? 22.497 -12.320 3.671 1.00 76.12 91 GLN A C 1
ATOM 698 O O . GLN A 1 91 ? 21.352 -12.663 3.380 1.00 76.12 91 GLN A O 1
ATOM 703 N N . THR A 1 92 ? 22.922 -11.068 3.588 1.00 73.12 92 THR A N 1
ATOM 704 C CA . THR A 1 92 ? 22.182 -9.969 2.989 1.00 73.12 92 THR A CA 1
ATOM 705 C C . THR A 1 92 ? 22.163 -10.121 1.465 1.00 73.12 92 THR A C 1
ATOM 707 O O . THR A 1 92 ? 23.205 -9.971 0.822 1.00 73.12 92 THR A O 1
ATOM 710 N N . VAL A 1 93 ? 21.000 -10.424 0.881 1.00 70.62 93 VAL A N 1
ATOM 711 C CA . VAL A 1 93 ? 20.836 -10.568 -0.575 1.00 70.62 93 VAL A CA 1
ATOM 712 C C . VAL A 1 93 ? 20.137 -9.332 -1.136 1.00 70.62 93 VAL A C 1
ATOM 714 O O . VAL A 1 93 ? 19.087 -8.921 -0.640 1.00 70.62 93 VAL A O 1
ATOM 717 N N . TYR A 1 94 ? 20.726 -8.753 -2.180 1.00 68.88 94 TYR A N 1
ATOM 718 C CA . TYR A 1 94 ? 20.110 -7.711 -2.999 1.00 68.88 94 TYR A CA 1
ATOM 719 C C . TYR A 1 94 ? 19.552 -8.369 -4.260 1.00 68.88 94 TYR A C 1
ATOM 721 O O . TYR A 1 94 ? 20.277 -9.108 -4.926 1.00 68.88 94 TYR A O 1
ATOM 729 N N . PHE A 1 95 ? 18.287 -8.115 -4.590 1.00 64.69 95 PHE A N 1
ATOM 730 C CA . PHE A 1 95 ? 17.711 -8.538 -5.861 1.00 64.69 95 PHE A CA 1
ATOM 731 C C . PHE A 1 95 ? 17.707 -7.340 -6.805 1.00 64.69 95 PHE A C 1
ATOM 733 O O . PHE A 1 95 ? 17.134 -6.296 -6.485 1.00 64.69 95 PHE A O 1
ATOM 740 N N . ASN A 1 96 ? 18.345 -7.490 -7.964 1.00 69.25 96 ASN A N 1
ATOM 741 C CA . ASN A 1 96 ? 18.123 -6.570 -9.070 1.00 69.25 96 ASN A CA 1
ATOM 742 C C . ASN A 1 96 ? 16.944 -7.093 -9.887 1.00 69.25 96 ASN A C 1
ATOM 744 O O . ASN A 1 96 ? 16.759 -8.309 -10.021 1.00 69.25 96 ASN A O 1
ATOM 748 N N . LYS A 1 97 ? 16.145 -6.207 -10.477 1.00 65.88 97 LYS A N 1
ATOM 749 C CA . LYS A 1 97 ? 14.985 -6.620 -11.289 1.00 65.88 97 LYS A CA 1
ATOM 750 C C . LYS A 1 97 ? 15.393 -7.492 -12.479 1.00 65.88 97 LYS A C 1
ATOM 752 O O . LYS A 1 97 ? 14.614 -8.344 -12.903 1.00 65.88 97 LYS A O 1
ATOM 757 N N . GLY A 1 98 ? 16.624 -7.333 -12.972 1.00 63.66 98 GLY A N 1
ATOM 758 C CA . GLY A 1 98 ? 17.218 -8.184 -14.009 1.00 63.66 98 GLY A CA 1
ATOM 759 C C . GLY A 1 98 ? 17.402 -9.659 -13.618 1.00 63.66 98 GLY A C 1
ATOM 760 O O . GLY A 1 98 ? 17.418 -10.520 -14.499 1.00 63.66 98 GLY A O 1
ATOM 761 N N . ASP A 1 99 ? 17.482 -9.974 -12.324 1.00 61.25 99 ASP A N 1
ATOM 762 C CA . ASP A 1 99 ? 17.701 -11.340 -11.829 1.00 61.25 99 ASP A CA 1
ATOM 763 C C . ASP A 1 99 ? 16.383 -12.115 -11.632 1.00 61.25 99 ASP A C 1
ATOM 765 O O . ASP A 1 99 ? 16.373 -13.346 -11.640 1.00 61.25 99 ASP A O 1
ATOM 769 N N . ALA A 1 100 ? 15.246 -11.412 -11.540 1.00 56.28 100 ALA A N 1
ATOM 770 C CA . ALA A 1 100 ? 13.922 -12.009 -11.330 1.00 56.28 100 ALA A CA 1
ATOM 771 C C . ALA A 1 100 ? 13.392 -12.810 -12.540 1.00 56.28 100 ALA A C 1
ATOM 773 O O . ALA A 1 100 ? 12.447 -13.579 -12.397 1.00 56.28 100 ALA A O 1
ATOM 774 N N . ALA A 1 101 ? 13.994 -12.657 -13.725 1.00 53.16 101 ALA A N 1
ATOM 775 C CA . ALA A 1 101 ? 13.594 -13.356 -14.952 1.00 53.16 101 ALA A CA 1
ATOM 776 C C . ALA A 1 101 ? 14.260 -14.737 -15.144 1.00 53.16 101 ALA A C 1
ATOM 778 O O . ALA A 1 101 ? 14.058 -15.372 -16.178 1.00 53.16 101 ALA A O 1
ATOM 779 N N . ARG A 1 102 ? 15.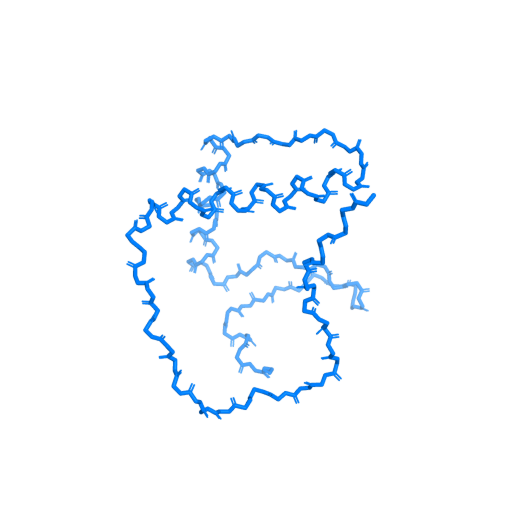094 -15.191 -14.196 1.00 49.41 102 ARG A N 1
ATOM 780 C CA . ARG A 1 102 ? 15.896 -16.426 -14.309 1.00 49.41 102 ARG A CA 1
ATOM 781 C C . ARG A 1 102 ? 15.362 -17.636 -13.527 1.00 49.41 102 ARG A C 1
ATOM 783 O O . ARG A 1 102 ? 16.053 -18.654 -13.492 1.00 49.41 102 ARG A O 1
ATOM 790 N N . HIS A 1 103 ? 14.172 -17.551 -12.935 1.00 36.62 103 HIS A N 1
ATOM 791 C CA . HIS A 1 103 ? 13.565 -18.635 -12.154 1.00 36.62 103 HIS A CA 1
ATOM 792 C C . HIS A 1 103 ? 12.236 -19.107 -12.736 1.00 36.62 103 HIS A C 1
ATOM 794 O O . HIS A 1 103 ? 11.410 -18.241 -13.096 1.00 36.62 103 HIS A O 1
#

Foldseek 3Di:
DDDDDDDDDDPDDDDDDDDDDDDDPPPVPVDDPVVVVVVVVVQVVVQVVCVVVVHDGDDDDPVVVVVVVVVVVVCVVVQWDAWDQDPVVNDTDIDGPVVVVPD

Radius of gyration: 19.82 Å; chains: 1; bounding box: 53×41×42 Å

Organism: NCBI:txid433720

Secondary structure (DSSP, 8-state):
-------------------------------S-HHHHHHHHHHHHHHHHHHHTTPPPP---HHHHHHHHHHHHHHHHHTBPPPEEETTTTEEEPPBGGGGGG-

Sequence (103 aa):
TCYLQHSVAEFDAGGGYKSGACFAPQKRVRLADPLKIFTKDSLDAHNQKRKKHCVPELTLDASLNKISQDLADQLAAADVTPPVYDLIKMQTVYFNKGDAARH

InterPro domains:
  IPR014044 CAP domain [PF00188] (43-79)
  IPR035940 CAP superfamily [G3DSA:3.40.33.10] (36-97)
  IPR035940 CAP superfamily [SSF55797] (39-79)